Protein AF-A0A921MKY6-F1 (afdb_monomer_lite)

Secondary structure (DSSP, 8-state):
--HHHHHHHHHHHHHHHHHHHHHHHHHHHHHHHHHHSSSS-HHHHHHHHHHHHHHHHHHHHHHHHHHH-

Structure (mmCIF, N/CA/C/O backbone):
data_AF-A0A921MKY6-F1
#
_entry.id   AF-A0A921MKY6-F1
#
loop_
_atom_site.group_PDB
_atom_site.id
_atom_site.type_symbol
_atom_site.label_atom_id
_atom_site.label_alt_id
_atom_site.label_comp_id
_atom_site.label_asym_id
_atom_site.label_entity_id
_atom_site.label_seq_id
_atom_site.pdbx_PDB_ins_code
_atom_site.Cartn_x
_atom_site.Cartn_y
_atom_site.Cartn_z
_atom_site.occupancy
_atom_site.B_iso_or_equiv
_atom_site.auth_seq_id
_atom_site.auth_comp_id
_atom_site.auth_asym_id
_atom_site.auth_atom_id
_atom_site.pdbx_PDB_model_num
ATOM 1 N N . MET A 1 1 ? 24.815 25.755 -11.245 1.00 48.72 1 MET A N 1
ATOM 2 C CA . MET A 1 1 ? 23.951 24.565 -11.409 1.00 48.72 1 MET A CA 1
ATOM 3 C C . MET A 1 1 ? 24.594 23.430 -10.629 1.00 48.72 1 MET A C 1
ATOM 5 O O . MET A 1 1 ? 25.708 23.044 -10.959 1.00 4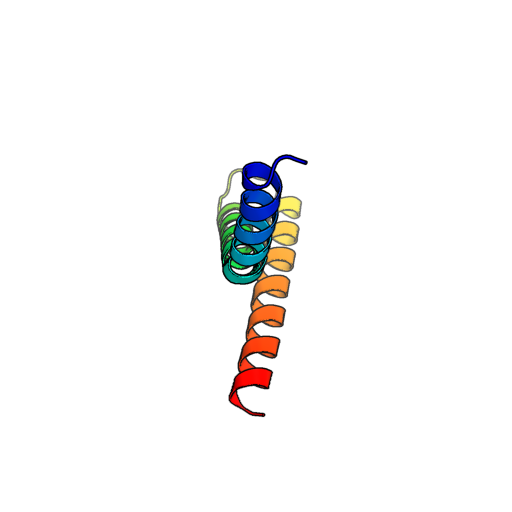8.72 1 MET A O 1
ATOM 9 N N . ASN A 1 2 ? 23.987 22.998 -9.519 1.00 55.19 2 ASN A N 1
ATOM 10 C CA . ASN A 1 2 ? 24.569 21.969 -8.650 1.00 55.19 2 ASN A CA 1
ATOM 11 C C . ASN A 1 2 ? 24.295 20.584 -9.251 1.00 55.19 2 ASN A C 1
ATOM 13 O O . ASN A 1 2 ? 23.286 19.960 -8.931 1.00 55.19 2 ASN A O 1
ATOM 17 N N . PHE A 1 3 ? 25.214 20.112 -10.099 1.00 61.16 3 PHE A N 1
ATOM 18 C CA . PHE A 1 3 ? 25.170 18.796 -10.754 1.00 61.16 3 PHE A CA 1
ATOM 19 C C . PHE A 1 3 ? 24.861 17.647 -9.771 1.00 61.16 3 PHE A C 1
ATOM 21 O O . PHE A 1 3 ? 24.128 16.722 -10.105 1.00 61.16 3 PHE A O 1
ATOM 28 N N . LEU A 1 4 ? 25.355 17.727 -8.531 1.00 65.25 4 LEU A N 1
ATOM 29 C CA . LEU A 1 4 ? 25.079 16.754 -7.464 1.00 65.25 4 LEU A CA 1
ATOM 30 C C . LEU A 1 4 ? 23.625 16.786 -6.964 1.00 65.25 4 LEU A C 1
ATOM 32 O O . LEU A 1 4 ? 23.040 15.735 -6.724 1.00 65.25 4 LEU A O 1
ATOM 36 N N . GLY A 1 5 ? 23.024 17.970 -6.827 1.00 72.94 5 GLY A N 1
ATOM 37 C CA . GLY A 1 5 ? 21.643 18.110 -6.351 1.00 72.94 5 GLY A CA 1
ATOM 38 C C . GLY A 1 5 ? 20.609 17.668 -7.388 1.00 72.94 5 GLY A C 1
ATOM 39 O O . GLY A 1 5 ? 19.562 17.131 -7.034 1.00 72.94 5 GLY A O 1
ATOM 40 N N . GLU A 1 6 ? 20.921 17.853 -8.669 1.00 75.81 6 GLU A N 1
ATOM 41 C CA . GLU A 1 6 ? 20.062 17.451 -9.785 1.00 75.81 6 GLU A CA 1
ATOM 42 C C . GLU A 1 6 ? 20.066 15.926 -9.969 1.00 75.81 6 GLU A C 1
ATOM 44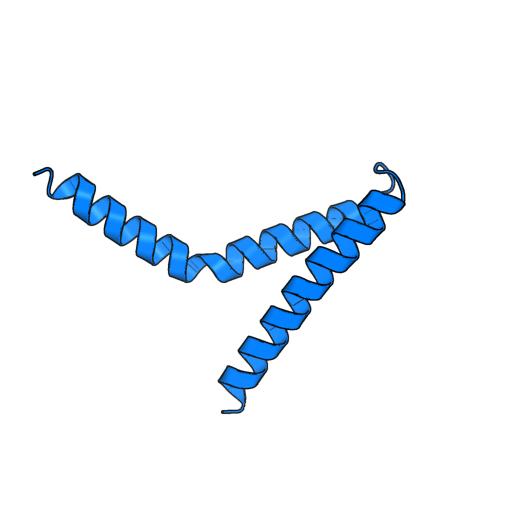 O O . GLU A 1 6 ? 19.002 15.311 -10.000 1.00 75.81 6 GLU A O 1
ATOM 49 N N . ASN A 1 7 ? 21.244 15.291 -9.932 1.00 75.06 7 ASN A N 1
ATOM 50 C CA . ASN A 1 7 ? 21.367 13.828 -9.956 1.00 75.06 7 ASN A CA 1
ATOM 51 C C . ASN A 1 7 ? 20.760 13.159 -8.715 1.00 75.06 7 ASN A C 1
ATOM 53 O O . ASN A 1 7 ? 20.161 12.088 -8.826 1.00 75.06 7 ASN A O 1
ATOM 57 N N . LEU A 1 8 ? 20.867 13.796 -7.541 1.00 78.62 8 LEU A N 1
ATOM 58 C CA . LEU A 1 8 ? 20.230 13.299 -6.324 1.00 78.62 8 LEU A CA 1
ATOM 59 C C . LEU A 1 8 ? 18.706 13.358 -6.447 1.00 78.62 8 LEU A C 1
ATOM 61 O O . LEU A 1 8 ? 18.047 12.382 -6.121 1.00 78.62 8 LEU A O 1
ATOM 65 N N . ARG A 1 9 ? 18.142 14.454 -6.973 1.00 78.12 9 ARG A N 1
ATOM 66 C CA . ARG A 1 9 ? 16.698 14.583 -7.219 1.00 78.12 9 ARG A CA 1
ATOM 67 C C . ARG A 1 9 ? 16.194 13.547 -8.226 1.00 78.12 9 ARG A C 1
ATOM 69 O O . ARG A 1 9 ? 15.149 12.953 -7.986 1.00 78.12 9 ARG A O 1
ATOM 76 N N . VAL A 1 10 ? 16.928 13.318 -9.316 1.00 81.19 10 VAL A N 1
ATOM 77 C CA . VAL A 1 10 ? 16.584 12.301 -10.326 1.00 81.19 10 VAL A CA 1
ATOM 78 C C . VAL A 1 10 ? 16.635 10.900 -9.717 1.00 81.19 10 VAL A C 1
ATOM 80 O O . VAL A 1 10 ? 15.668 10.154 -9.822 1.00 81.19 10 VAL A O 1
ATOM 83 N N . THR A 1 11 ? 17.709 10.567 -8.998 1.00 81.31 11 THR A N 1
ATOM 84 C CA . THR A 1 11 ? 17.851 9.268 -8.321 1.00 81.31 11 THR A CA 1
ATOM 85 C C . THR A 1 11 ? 16.768 9.051 -7.266 1.00 81.31 11 THR A C 1
ATOM 87 O O . THR A 1 11 ? 16.186 7.972 -7.208 1.00 81.31 11 THR A O 1
ATOM 90 N N . LEU A 1 12 ? 16.453 10.070 -6.456 1.00 79.44 12 LEU A N 1
ATOM 91 C CA . LEU A 1 12 ? 15.375 9.996 -5.469 1.00 79.44 12 LEU A CA 1
ATOM 92 C C . LEU A 1 12 ? 14.014 9.833 -6.142 1.00 79.44 12 LEU A C 1
ATOM 94 O O . LEU A 1 12 ? 13.192 9.085 -5.633 1.00 79.44 12 LEU A O 1
ATOM 98 N N . GLY A 1 13 ? 13.785 10.517 -7.267 1.00 76.06 13 GLY A N 1
ATOM 99 C CA . GLY A 1 13 ? 12.565 10.399 -8.060 1.00 76.06 13 GLY A CA 1
ATOM 100 C C . GLY A 1 13 ? 12.369 8.981 -8.587 1.00 76.06 13 GLY A C 1
ATOM 101 O O . GLY A 1 13 ? 11.312 8.406 -8.367 1.00 76.06 13 GLY A O 1
ATOM 102 N N . ILE A 1 14 ? 13.412 8.389 -9.173 1.00 77.69 14 ILE A N 1
ATOM 103 C CA . ILE A 1 14 ? 13.392 7.006 -9.671 1.00 77.69 14 ILE A CA 1
ATOM 104 C C . ILE A 1 14 ? 13.206 6.014 -8.517 1.00 77.69 14 ILE A C 1
ATOM 106 O O . ILE A 1 14 ? 12.403 5.090 -8.623 1.00 77.69 14 ILE A O 1
ATOM 110 N N . LEU A 1 15 ? 13.906 6.202 -7.390 1.00 74.50 15 LEU A N 1
ATOM 111 C CA . LEU A 1 15 ? 13.701 5.364 -6.205 1.00 74.50 15 LEU A CA 1
ATOM 112 C C . LEU A 1 15 ? 12.264 5.469 -5.701 1.00 74.50 15 LEU A C 1
ATOM 114 O O . LEU A 1 15 ? 11.671 4.447 -5.372 1.00 74.50 15 LEU A O 1
ATOM 118 N N . LEU A 1 16 ? 11.706 6.680 -5.640 1.00 75.88 16 LEU A N 1
ATOM 119 C CA . LEU A 1 16 ? 10.322 6.871 -5.234 1.00 75.88 16 LEU A CA 1
ATOM 120 C C . LEU A 1 16 ? 9.385 6.177 -6.207 1.00 75.88 16 LEU A C 1
ATOM 122 O O . LEU A 1 16 ? 8.480 5.511 -5.750 1.00 75.88 16 LEU A O 1
ATOM 126 N N . GLU A 1 17 ? 9.604 6.292 -7.512 1.00 75.38 17 GLU A N 1
ATOM 127 C CA . GLU A 1 17 ? 8.751 5.693 -8.538 1.00 75.38 17 GLU A CA 1
ATOM 128 C C . GLU A 1 17 ? 8.766 4.157 -8.470 1.00 75.38 17 GLU A C 1
ATOM 130 O O . GLU A 1 17 ? 7.715 3.520 -8.525 1.00 75.38 17 GLU A O 1
ATOM 135 N N . VAL A 1 18 ? 9.941 3.563 -8.237 1.00 75.56 18 VAL A N 1
ATOM 136 C CA . VAL A 1 18 ? 10.109 2.110 -8.065 1.00 75.56 18 VAL A CA 1
ATOM 137 C C . VAL A 1 18 ? 9.513 1.617 -6.744 1.00 75.56 18 VAL A C 1
ATOM 139 O O . VAL A 1 18 ? 8.865 0.572 -6.711 1.00 75.56 18 VAL A O 1
ATOM 142 N N . TRP A 1 19 ? 9.720 2.350 -5.646 1.00 75.00 19 TRP A N 1
ATOM 143 C CA . TRP A 1 19 ? 9.272 1.948 -4.306 1.00 75.00 19 TRP A CA 1
ATOM 144 C C . TRP A 1 19 ? 7.878 2.458 -3.933 1.00 75.00 19 TRP A C 1
ATOM 146 O O . TRP A 1 19 ? 7.336 2.057 -2.903 1.00 75.00 19 TRP A O 1
ATOM 156 N N . TRP A 1 20 ? 7.272 3.312 -4.756 1.00 74.38 20 TRP A N 1
ATOM 157 C CA . TRP A 1 20 ? 5.923 3.840 -4.575 1.00 74.38 20 TRP A CA 1
ATOM 158 C C . TRP A 1 20 ? 4.888 2.740 -4.326 1.00 74.38 20 TRP A C 1
ATOM 160 O O . TRP A 1 20 ? 4.201 2.815 -3.305 1.00 74.38 20 TRP A O 1
ATOM 170 N N . PRO A 1 21 ? 4.779 1.687 -5.164 1.00 73.88 21 PRO A N 1
ATOM 171 C CA . PRO A 1 21 ? 3.821 0.612 -4.918 1.00 73.88 21 PRO A CA 1
ATOM 172 C C . PRO A 1 21 ? 4.066 -0.097 -3.582 1.00 73.88 21 PRO A C 1
ATOM 174 O O . PRO A 1 21 ? 3.113 -0.430 -2.877 1.00 73.88 21 PRO A O 1
ATOM 177 N N . THR A 1 22 ? 5.327 -0.273 -3.186 1.00 75.88 22 THR A N 1
ATOM 178 C CA . THR A 1 22 ? 5.698 -0.889 -1.909 1.00 75.88 22 THR A CA 1
ATOM 179 C C . THR A 1 22 ? 5.308 -0.006 -0.727 1.00 75.88 22 THR A C 1
ATOM 181 O O . THR A 1 22 ? 4.721 -0.507 0.227 1.00 75.88 22 THR A O 1
ATOM 184 N N . LEU A 1 23 ? 5.571 1.303 -0.796 1.00 76.06 23 LEU A N 1
ATOM 185 C CA . LEU A 1 23 ? 5.198 2.284 0.231 1.00 76.06 23 LEU A CA 1
ATOM 186 C C . LEU A 1 23 ? 3.679 2.405 0.379 1.00 76.06 23 LEU A C 1
ATOM 188 O O . LEU A 1 23 ? 3.168 2.430 1.498 1.00 76.06 23 LEU A O 1
ATOM 192 N N . VAL A 1 24 ? 2.954 2.425 -0.740 1.00 75.75 24 VAL A N 1
ATOM 193 C CA . VAL A 1 24 ? 1.487 2.434 -0.772 1.00 75.75 24 VAL A CA 1
ATOM 194 C C . VAL A 1 24 ? 0.925 1.144 -0.171 1.00 75.75 24 VAL A C 1
ATOM 196 O O . VAL A 1 24 ? 0.006 1.199 0.646 1.00 75.75 24 VAL A O 1
ATOM 199 N N . GLY A 1 25 ? 1.510 -0.011 -0.499 1.00 73.31 25 GLY A N 1
ATOM 200 C CA . GLY A 1 25 ? 1.156 -1.293 0.109 1.00 73.31 25 GLY A CA 1
ATOM 201 C C . GLY A 1 25 ? 1.409 -1.320 1.619 1.00 73.31 25 GLY A C 1
ATOM 202 O O . GLY A 1 25 ? 0.548 -1.760 2.376 1.00 73.31 25 GLY A O 1
ATOM 203 N N . LEU A 1 26 ? 2.546 -0.786 2.076 1.00 74.19 26 LEU A N 1
ATOM 204 C CA . LEU A 1 26 ? 2.903 -0.685 3.496 1.00 74.19 26 LEU A CA 1
ATOM 205 C C . LEU A 1 26 ? 1.943 0.238 4.259 1.00 74.19 26 LEU A C 1
ATOM 207 O O . LEU A 1 26 ? 1.501 -0.101 5.356 1.00 74.19 26 LEU A O 1
ATOM 211 N N . ALA A 1 27 ? 1.564 1.368 3.659 1.00 73.88 27 ALA A N 1
ATOM 212 C CA . ALA A 1 27 ? 0.563 2.277 4.209 1.00 73.88 27 ALA A CA 1
ATOM 213 C C . ALA A 1 27 ? -0.825 1.620 4.289 1.00 73.88 27 ALA A C 1
ATOM 215 O O . ALA A 1 27 ? -1.503 1.738 5.310 1.00 73.88 27 ALA A O 1
ATOM 216 N N . ALA A 1 28 ? -1.231 0.873 3.257 1.00 73.44 28 ALA A N 1
ATOM 217 C CA . ALA A 1 28 ? -2.473 0.101 3.265 1.00 73.44 28 ALA A CA 1
ATOM 218 C C . ALA A 1 28 ? -2.473 -0.972 4.367 1.00 73.44 28 ALA A C 1
ATOM 220 O O . ALA A 1 28 ? -3.474 -1.142 5.060 1.00 73.44 28 ALA A O 1
ATOM 221 N N . LEU A 1 29 ? -1.341 -1.645 4.584 1.00 70.62 29 LEU A N 1
ATOM 222 C CA . LEU A 1 29 ? -1.162 -2.633 5.649 1.00 70.62 29 LEU A CA 1
ATOM 223 C C . LEU A 1 29 ? -1.225 -1.981 7.035 1.00 70.62 29 LEU A C 1
ATOM 225 O O . LEU A 1 29 ? -1.905 -2.492 7.919 1.00 70.62 29 LEU A O 1
ATOM 229 N N . ALA A 1 30 ? -0.595 -0.818 7.215 1.00 74.38 30 ALA A N 1
ATOM 230 C CA . ALA A 1 30 ? -0.688 -0.043 8.450 1.00 74.38 30 ALA A CA 1
ATOM 231 C C . ALA A 1 30 ? -2.135 0.398 8.741 1.00 74.38 30 ALA A C 1
ATOM 233 O O . ALA A 1 30 ? -2.600 0.266 9.873 1.00 74.38 30 ALA A O 1
ATOM 234 N N . LEU A 1 31 ? -2.878 0.847 7.723 1.00 65.25 31 LEU A N 1
ATOM 235 C CA . LEU A 1 31 ? -4.309 1.162 7.831 1.00 65.25 31 LEU A CA 1
ATOM 236 C C . LEU A 1 31 ? -5.137 -0.079 8.198 1.00 65.25 31 LEU A C 1
ATOM 238 O O . LEU A 1 31 ? -6.035 0.005 9.036 1.00 65.25 31 LEU A O 1
ATOM 242 N N . LEU A 1 32 ? -4.810 -1.242 7.632 1.00 65.62 32 LEU A N 1
ATOM 243 C CA . LEU A 1 32 ? -5.466 -2.509 7.954 1.00 65.62 32 LEU A CA 1
ATOM 244 C C . LEU A 1 32 ? -5.176 -2.950 9.400 1.00 65.62 32 LEU A C 1
ATOM 246 O O . LEU A 1 32 ? -6.078 -3.400 10.099 1.00 65.62 32 LEU A O 1
ATOM 250 N N . VAL A 1 33 ? -3.945 -2.762 9.880 1.00 72.12 33 VAL A N 1
ATOM 251 C CA . VAL A 1 33 ? -3.551 -3.032 11.274 1.00 72.12 33 VAL A CA 1
ATOM 252 C C . VAL A 1 33 ? -4.251 -2.076 12.245 1.00 72.12 33 VAL A C 1
ATOM 254 O O . VAL A 1 33 ? -4.696 -2.483 13.315 1.00 72.12 33 VAL A O 1
ATOM 257 N N . VAL A 1 34 ? -4.415 -0.802 11.877 1.00 67.38 34 VAL A N 1
ATOM 258 C CA . VAL A 1 34 ? -5.242 0.142 12.646 1.00 67.38 34 VAL A CA 1
ATOM 259 C C . VAL A 1 34 ? -6.702 -0.314 12.666 1.00 67.38 34 VAL A C 1
ATOM 261 O O . VAL A 1 34 ? -7.350 -0.229 13.707 1.00 67.38 34 VAL A O 1
ATOM 264 N N . ALA A 1 35 ? -7.211 -0.849 11.554 1.00 63.06 35 ALA A N 1
ATOM 265 C CA . ALA A 1 35 ? -8.558 -1.398 11.475 1.00 63.06 35 ALA A CA 1
ATOM 266 C C . ALA A 1 35 ? -8.757 -2.643 12.355 1.00 63.06 35 ALA A C 1
ATOM 268 O O . ALA A 1 35 ? -9.857 -2.845 12.864 1.00 63.06 35 ALA A O 1
ATOM 269 N N . THR A 1 36 ? -7.726 -3.455 12.595 1.00 66.00 36 THR A N 1
ATOM 270 C CA . THR A 1 36 ? -7.814 -4.624 13.486 1.00 66.00 36 THR A CA 1
ATOM 271 C C . THR A 1 36 ? -7.574 -4.292 14.956 1.00 66.00 36 THR A C 1
ATOM 273 O O . THR A 1 36 ? -7.961 -5.078 15.813 1.00 66.00 36 THR A O 1
ATOM 276 N N . ASN A 1 37 ? -7.052 -3.111 15.286 1.00 67.69 37 ASN A N 1
ATOM 277 C CA . ASN A 1 37 ? -6.789 -2.699 16.666 1.00 67.69 37 ASN A CA 1
ATOM 278 C C . ASN A 1 37 ? -8.047 -2.132 17.355 1.00 67.69 37 ASN A C 1
ATOM 280 O O . ASN A 1 37 ? -8.769 -1.353 16.747 1.00 67.69 37 ASN A O 1
ATOM 284 N N . ASP A 1 38 ? -8.314 -2.469 18.621 1.00 64.69 38 ASP A N 1
ATOM 285 C CA . ASP A 1 38 ? -9.550 -2.076 19.335 1.00 64.69 38 ASP A CA 1
ATOM 286 C C . ASP A 1 38 ? -9.555 -0.656 19.919 1.00 64.69 38 ASP A C 1
ATOM 288 O O . ASP A 1 38 ? -10.562 -0.198 20.455 1.00 64.69 38 ASP A O 1
ATOM 292 N N . ARG A 1 39 ? -8.445 0.074 19.786 1.00 65.12 39 ARG A N 1
ATOM 293 C CA . ARG A 1 39 ? -8.310 1.449 20.294 1.00 65.12 39 ARG A CA 1
ATOM 294 C C . ARG A 1 39 ? -9.048 2.548 19.502 1.00 65.12 39 ARG A C 1
ATOM 296 O O . ARG A 1 39 ? -9.514 3.480 20.154 1.00 65.12 39 ARG A O 1
ATOM 303 N N . PRO A 1 40 ? -9.143 2.542 18.157 1.00 62.34 40 PRO A N 1
ATOM 304 C CA . PRO A 1 40 ? -9.808 3.611 17.417 1.00 62.34 40 PRO A CA 1
ATOM 305 C C . PRO A 1 40 ? -11.336 3.408 17.332 1.00 62.34 40 PRO A C 1
ATOM 307 O O . PRO A 1 40 ? -11.819 2.272 17.334 1.00 62.34 40 PRO A O 1
ATOM 310 N N . PRO A 1 41 ? -12.119 4.494 17.171 1.00 72.75 41 PRO A N 1
ATOM 311 C CA . PRO A 1 41 ? -13.564 4.411 16.972 1.00 72.75 41 PRO A CA 1
ATOM 312 C C . PRO A 1 41 ? -13.926 3.563 15.740 1.00 72.75 41 PRO A C 1
ATOM 314 O O . PRO A 1 41 ? -13.263 3.640 14.705 1.00 72.75 41 PRO A O 1
ATOM 317 N N . LYS A 1 42 ? -15.016 2.781 15.826 1.00 69.38 42 LYS A N 1
ATOM 318 C CA . LYS A 1 42 ? -15.456 1.824 14.782 1.00 69.38 42 LYS A CA 1
ATOM 319 C C . LYS A 1 42 ? -15.500 2.418 13.367 1.00 69.38 42 LYS A C 1
ATOM 321 O O . LYS A 1 42 ? -15.092 1.749 12.424 1.00 69.38 42 LYS A O 1
ATOM 326 N N . ALA A 1 43 ? -15.936 3.670 13.220 1.00 71.56 43 ALA A N 1
ATOM 327 C CA . ALA A 1 43 ? -15.979 4.354 11.925 1.00 71.56 43 ALA A CA 1
ATOM 328 C C . ALA A 1 43 ? -14.587 4.495 11.279 1.00 71.56 43 ALA A C 1
ATOM 330 O O . ALA A 1 43 ? -14.440 4.289 10.078 1.00 71.56 43 ALA A O 1
ATOM 331 N N . VAL A 1 44 ? -13.552 4.770 12.080 1.00 67.06 44 VAL A N 1
ATOM 332 C CA . VAL A 1 44 ? -12.164 4.918 11.614 1.00 67.06 44 VAL A CA 1
ATOM 333 C C . VAL A 1 44 ? -11.577 3.566 11.211 1.00 67.06 44 VAL A C 1
ATOM 335 O O . VAL A 1 44 ? -10.887 3.488 10.197 1.00 67.06 44 VAL A O 1
ATOM 338 N N . ARG A 1 45 ? -11.904 2.487 11.939 1.00 65.25 45 ARG A N 1
ATOM 339 C CA . ARG A 1 45 ? -11.503 1.115 11.571 1.00 65.25 45 ARG A CA 1
ATOM 340 C C . ARG A 1 45 ? -12.101 0.705 10.223 1.00 65.25 45 ARG A C 1
ATOM 342 O O . ARG A 1 45 ? -11.382 0.201 9.369 1.00 65.25 45 ARG A O 1
ATOM 349 N N . ILE A 1 46 ? -13.390 0.974 10.003 1.00 71.81 46 ILE A N 1
ATOM 350 C CA . ILE A 1 46 ? -14.082 0.625 8.751 1.00 71.81 46 ILE A CA 1
ATOM 351 C C . ILE A 1 46 ? -13.538 1.444 7.574 1.00 71.81 46 ILE A C 1
ATOM 353 O O . ILE A 1 46 ? -13.256 0.874 6.525 1.00 71.81 46 ILE A O 1
ATOM 357 N N . LEU A 1 47 ? -13.327 2.754 7.751 1.00 73.00 47 LEU A N 1
ATOM 358 C CA . LEU A 1 47 ? -12.745 3.613 6.715 1.00 73.00 47 LEU A CA 1
ATOM 359 C C . LEU A 1 47 ? -11.310 3.197 6.361 1.00 73.00 47 LEU A C 1
ATOM 361 O O . LEU A 1 47 ? -10.987 3.090 5.180 1.00 73.00 47 LEU A O 1
ATOM 365 N N . CYS A 1 48 ? -10.468 2.905 7.358 1.00 70.69 48 CYS A N 1
ATOM 366 C CA . CYS A 1 48 ? -9.098 2.440 7.121 1.00 70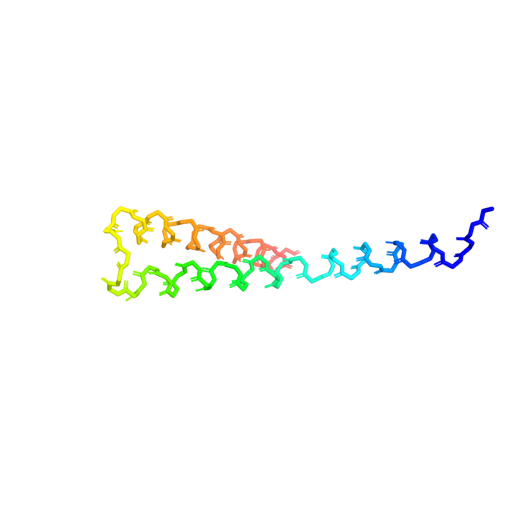.69 48 CYS A CA 1
ATOM 367 C C . CYS A 1 48 ? -9.065 1.062 6.455 1.00 70.69 48 CYS A C 1
ATOM 369 O O . CYS A 1 48 ? -8.293 0.855 5.522 1.00 70.69 48 CYS A O 1
ATOM 371 N N . GLY A 1 49 ? -9.917 0.133 6.895 1.00 71.75 49 GLY A N 1
ATOM 372 C CA . GLY A 1 49 ? -10.019 -1.200 6.306 1.00 71.75 49 GLY A CA 1
ATOM 373 C C . GLY A 1 49 ? -10.517 -1.164 4.860 1.00 71.75 49 GLY A C 1
ATOM 374 O O . GLY A 1 49 ? -9.933 -1.819 4.000 1.00 71.75 49 GLY A O 1
ATOM 375 N N . ALA A 1 50 ? -11.540 -0.356 4.568 1.00 76.00 50 ALA A N 1
ATOM 376 C CA . ALA A 1 50 ? -12.060 -0.178 3.214 1.00 76.00 50 ALA A CA 1
ATOM 377 C C . ALA A 1 50 ? -11.032 0.490 2.289 1.00 76.00 50 ALA A C 1
ATOM 379 O O . ALA A 1 50 ? -10.825 0.021 1.173 1.00 76.00 50 ALA A O 1
ATOM 380 N N . ALA A 1 51 ? -10.347 1.540 2.758 1.00 74.69 51 ALA A N 1
ATOM 381 C CA . ALA A 1 51 ? -9.315 2.223 1.983 1.00 74.69 51 ALA A CA 1
ATOM 382 C C . ALA A 1 51 ? -8.100 1.319 1.721 1.00 74.69 51 ALA A C 1
ATOM 384 O O . ALA A 1 51 ? -7.690 1.160 0.574 1.00 74.69 51 ALA A O 1
ATOM 385 N N . GLY A 1 52 ? -7.556 0.675 2.760 1.00 73.50 52 GLY A N 1
ATOM 386 C CA . GLY A 1 52 ? -6.425 -0.247 2.628 1.00 73.50 52 GLY A CA 1
ATOM 387 C C . GLY A 1 52 ? -6.761 -1.464 1.763 1.00 73.50 52 GLY A C 1
ATOM 388 O O . GLY A 1 52 ? -5.976 -1.846 0.896 1.00 73.50 52 GLY A O 1
ATOM 389 N N . GLY A 1 53 ? -7.963 -2.022 1.931 1.00 77.62 53 GLY A N 1
ATOM 390 C CA . GLY A 1 53 ? -8.474 -3.111 1.104 1.00 77.62 53 GLY A CA 1
ATOM 391 C C . GLY A 1 53 ? -8.632 -2.712 -0.363 1.00 77.62 53 GLY A C 1
ATOM 392 O O . GLY A 1 53 ? -8.141 -3.423 -1.233 1.00 77.62 53 GLY A O 1
ATOM 393 N N . ALA A 1 54 ? -9.244 -1.560 -0.654 1.00 79.19 54 ALA A N 1
ATOM 394 C CA . ALA A 1 54 ? -9.419 -1.069 -2.023 1.00 79.19 54 ALA A CA 1
ATOM 395 C C . ALA A 1 54 ? -8.079 -0.815 -2.731 1.00 79.19 54 ALA A C 1
ATOM 397 O O . ALA A 1 54 ? -7.933 -1.165 -3.901 1.00 79.19 54 ALA A O 1
ATOM 398 N N . ILE A 1 55 ? -7.088 -0.268 -2.018 1.00 77.56 55 ILE A N 1
ATOM 399 C CA . ILE A 1 55 ? -5.731 -0.046 -2.538 1.00 77.56 55 ILE A CA 1
ATOM 400 C C . ILE A 1 55 ? -5.051 -1.380 -2.879 1.00 77.56 55 ILE A C 1
ATOM 402 O O . ILE A 1 55 ? -4.492 -1.519 -3.967 1.00 77.56 55 ILE A O 1
ATOM 406 N N . LEU A 1 56 ? -5.134 -2.378 -1.992 1.00 73.88 56 LEU A N 1
ATOM 407 C CA . LEU A 1 56 ? -4.594 -3.718 -2.249 1.00 73.88 56 LEU A CA 1
ATOM 408 C C . LEU A 1 56 ? -5.294 -4.406 -3.425 1.00 73.88 56 LEU A C 1
ATOM 410 O O . LEU A 1 56 ? -4.631 -5.031 -4.247 1.00 73.88 56 LEU A O 1
ATOM 414 N N . LEU A 1 57 ? -6.617 -4.273 -3.530 1.00 79.06 57 LEU A N 1
ATOM 415 C CA . LEU A 1 57 ? -7.414 -4.891 -4.589 1.00 79.06 57 LEU A CA 1
ATOM 416 C C . LEU A 1 57 ? -7.114 -4.252 -5.951 1.00 79.06 57 LEU A C 1
ATOM 418 O O . LEU A 1 57 ? -6.914 -4.964 -6.932 1.00 79.06 57 LEU A O 1
ATOM 422 N N . ALA A 1 58 ? -6.994 -2.923 -6.006 1.00 78.12 58 ALA A N 1
ATOM 423 C 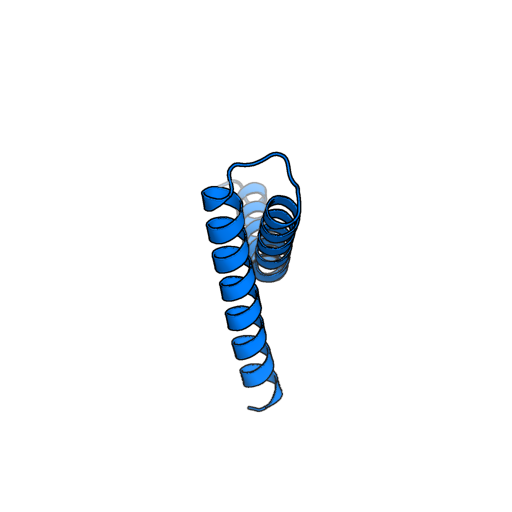CA . ALA A 1 58 ? -6.563 -2.208 -7.204 1.00 78.12 58 ALA A CA 1
ATOM 424 C C . ALA A 1 58 ? -5.134 -2.597 -7.615 1.00 78.12 58 ALA A C 1
ATOM 426 O O . ALA A 1 58 ? -4.890 -2.886 -8.786 1.00 78.12 58 ALA A O 1
ATOM 427 N N . GLY A 1 59 ? -4.209 -2.676 -6.651 1.00 76.94 59 GLY A N 1
ATOM 428 C CA . GLY A 1 59 ? -2.846 -3.151 -6.889 1.00 76.94 59 GLY A CA 1
ATOM 429 C C . GLY A 1 59 ? -2.819 -4.578 -7.440 1.00 76.94 59 GLY A C 1
ATOM 430 O O . GLY A 1 59 ? -2.143 -4.844 -8.431 1.00 76.94 59 GLY A O 1
ATOM 431 N N . LEU A 1 60 ? -3.621 -5.478 -6.865 1.00 79.38 60 LEU A N 1
ATOM 432 C CA . LEU A 1 60 ? -3.739 -6.860 -7.322 1.00 79.38 60 LEU A CA 1
ATOM 433 C C . LEU A 1 60 ? -4.275 -6.938 -8.755 1.00 79.38 60 LEU A C 1
ATOM 435 O O . LEU A 1 60 ? -3.727 -7.689 -9.552 1.00 79.38 60 LEU A O 1
ATOM 439 N N . VAL A 1 61 ? -5.292 -6.142 -9.106 1.00 81.75 61 VAL A N 1
ATOM 440 C CA . VAL A 1 61 ? -5.853 -6.080 -10.469 1.00 81.75 61 VAL A CA 1
ATOM 441 C C . VAL A 1 61 ? -4.815 -5.603 -11.482 1.00 81.75 61 VAL A C 1
ATOM 443 O O . VAL A 1 61 ? -4.725 -6.176 -12.566 1.00 81.75 61 VAL A O 1
ATOM 446 N N . ILE A 1 62 ? -4.022 -4.583 -11.144 1.00 81.50 62 ILE A N 1
ATOM 447 C CA . ILE A 1 62 ? -2.958 -4.069 -12.019 1.00 81.50 62 ILE A CA 1
ATOM 448 C C . ILE A 1 62 ? -1.881 -5.136 -12.235 1.00 81.50 62 ILE A C 1
ATOM 450 O O . ILE A 1 62 ? -1.497 -5.391 -13.374 1.00 81.50 62 ILE A O 1
ATOM 454 N N . VAL A 1 63 ? -1.437 -5.804 -11.166 1.00 79.44 63 VAL A N 1
ATOM 455 C CA . VAL A 1 63 ? -0.449 -6.889 -11.260 1.00 79.44 63 VAL A CA 1
ATOM 456 C C . VAL A 1 63 ? -0.997 -8.059 -12.075 1.00 79.44 63 VAL A C 1
ATOM 458 O O . VAL A 1 63 ? -0.307 -8.550 -12.961 1.00 79.44 63 VAL A O 1
ATOM 461 N N . PHE A 1 64 ? -2.248 -8.471 -11.847 1.00 78.75 64 PHE A N 1
ATOM 462 C CA . PHE A 1 64 ? -2.894 -9.534 -12.624 1.00 78.75 64 PHE A CA 1
ATOM 463 C C . PHE A 1 64 ? -2.988 -9.175 -14.109 1.00 78.75 64 PHE A C 1
ATOM 465 O O . PHE A 1 64 ? -2.687 -10.004 -14.961 1.00 78.75 64 PHE A O 1
ATOM 472 N N . ARG A 1 65 ? -3.368 -7.930 -14.426 1.00 80.12 65 ARG A N 1
ATOM 473 C CA . ARG A 1 65 ? -3.394 -7.408 -15.801 1.00 80.12 65 ARG A CA 1
ATOM 474 C C . ARG A 1 65 ? -2.01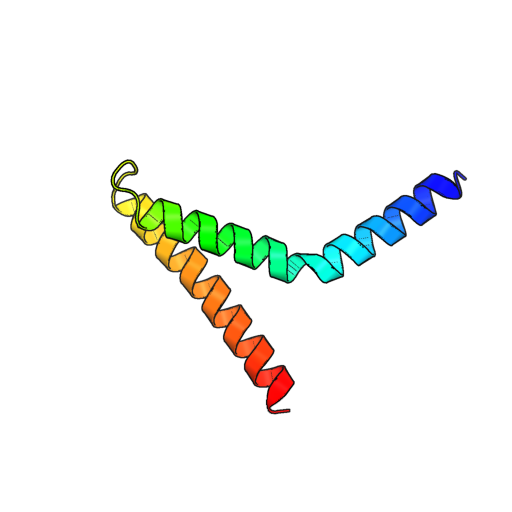3 -7.435 -16.451 1.00 80.12 65 ARG A C 1
ATOM 476 O O . ARG A 1 65 ? -1.935 -7.774 -17.621 1.00 80.12 65 ARG A O 1
ATOM 483 N N . ALA A 1 66 ? -0.961 -7.095 -15.709 1.00 75.31 66 ALA A N 1
ATOM 484 C CA . ALA A 1 66 ? 0.414 -7.123 -16.203 1.00 75.31 66 ALA A CA 1
ATOM 485 C C . ALA A 1 66 ? 0.978 -8.547 -16.366 1.00 75.31 66 ALA A C 1
ATOM 487 O O . ALA A 1 66 ? 1.900 -8.740 -17.144 1.00 75.31 66 ALA A O 1
ATOM 488 N N . LEU A 1 67 ? 0.455 -9.532 -15.625 1.00 74.44 67 LEU A N 1
ATOM 489 C CA . LEU A 1 67 ? 0.882 -10.936 -15.703 1.00 74.44 67 LEU A CA 1
ATOM 490 C C . LEU A 1 67 ? 0.142 -11.746 -16.779 1.00 74.44 67 LEU A C 1
ATOM 492 O O . LEU A 1 67 ? 0.672 -12.747 -17.252 1.00 74.44 67 LEU A O 1
ATOM 496 N N . LEU A 1 68 ? -1.096 -11.363 -17.105 1.00 75.38 68 LEU A N 1
ATOM 497 C CA . LEU A 1 68 ? -1.966 -12.057 -18.066 1.00 75.38 68 LEU A CA 1
ATOM 498 C C . LEU A 1 68 ? -2.022 -11.395 -19.452 1.00 75.38 68 LEU A C 1
ATOM 500 O O . LEU A 1 68 ? -2.656 -11.957 -20.346 1.00 75.38 68 LEU A O 1
ATOM 504 N N . GLY A 1 69 ? -1.441 -10.204 -19.612 1.00 53.50 69 GLY A N 1
AT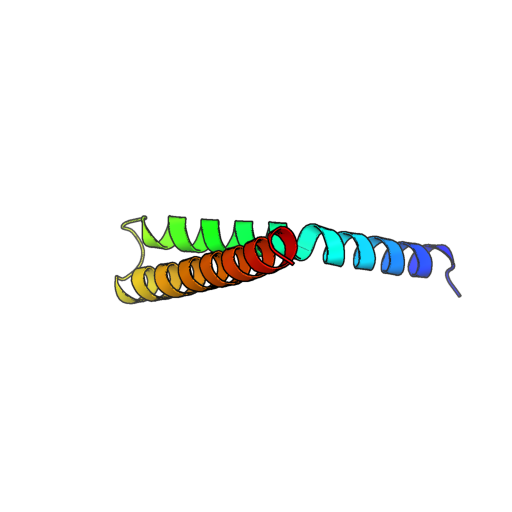OM 505 C CA . GLY A 1 69 ? -1.304 -9.495 -20.890 1.00 53.50 69 GLY A CA 1
ATOM 506 C C . GLY A 1 69 ? 0.112 -9.593 -21.425 1.00 53.50 69 GLY A C 1
ATOM 507 O O . GLY A 1 69 ? 0.245 -9.646 -22.666 1.00 53.50 69 GLY A O 1
#

Organism: NCBI:txid106588

pLDDT: mean 72.71, std 6.61, range [48.72, 81.75]

Radius of gyration: 17.04 Å; chains: 1; bounding box: 41×37×41 Å

Sequence (69 aa):
MNFLGENLRVTLGILLEVWWPTLVGLAALALLVVATNDRPPKAVRILCGAAGGAILLAGLVIVFRALLG

Foldseek 3Di:
DPPVVVVVVVVVVVVCVVCVLVVLLVQLVVLQVVLVDPPDDNVSSVVSPVSSVVSVVVVVVVVVVVVVD